Protein AF-A0AB39LN75-F1 (afdb_monomer)

Secondary structure (DSSP, 8-state):
----GGGHHHHHHHTT--SSSGGGGBTTTB-SHHHHHHHHHHHHHHHHHHHT-TT--HHHHTT-TTHHHHHHHHHHHHHHHHHHHHHHHHHHHHHHT-

Sequence (98 aa):
MFENLDHVFHTLFDDFCDADEPERYLGVSLRS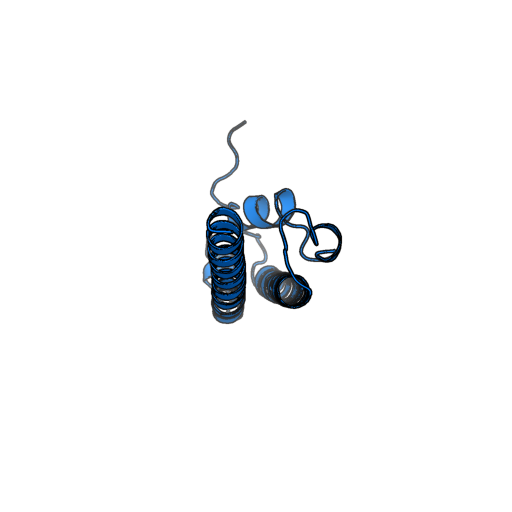EQEVALMRELGAALNAAAAEAPNDTDAEYLRAPSWPMVVAVAGRLAQVMVANDLRELVALRSNDDT

Solvent-accessible surface area (backbone atoms only — not comparable to full-atom values): 5440 Å² total; per-residue (Å²): 134,80,81,65,79,55,33,52,64,56,54,59,41,64,76,73,47,55,29,90,56,32,68,80,32,56,81,74,85,30,87,44,73,66,47,32,53,35,39,34,51,30,34,53,30,46,55,54,12,49,76,59,14,92,82,62,33,46,76,37,33,74,65,16,90,44,31,67,53,30,53,52,37,48,53,51,38,52,52,52,53,54,53,52,52,53,52,49,55,52,52,53,57,60,60,74,77,110

Nearest PDB structures (foldseek):
  4llc-assembly2_B  TM=6.230E-01  e=1.322E+00  Pseudomonas aeruginosa PAO1
  7u2b-assembly1_B  TM=5.607E-01  e=3.332E+00  Homo sapiens

Structure (mmCIF, N/CA/C/O backbone):
data_AF-A0AB39LN75-F1
#
_entry.id   AF-A0AB39LN75-F1
#
loop_
_atom_site.group_PDB
_atom_site.id
_atom_site.type_symbol
_atom_site.label_atom_id
_atom_site.label_alt_id
_atom_site.label_comp_id
_atom_site.label_asym_id
_atom_site.label_entity_id
_atom_site.label_seq_id
_atom_site.pdbx_PDB_ins_code
_atom_site.Cartn_x
_atom_site.Cartn_y
_atom_site.Cartn_z
_atom_site.occupancy
_atom_site.B_iso_or_equiv
_atom_site.auth_seq_id
_atom_site.auth_comp_id
_atom_site.auth_asym_id
_atom_site.auth_atom_id
_atom_site.pdbx_PDB_model_num
ATOM 1 N N . MET A 1 1 ? -1.512 20.563 -18.344 1.00 49.38 1 MET A N 1
ATOM 2 C CA . MET A 1 1 ? -0.489 19.505 -18.294 1.00 49.38 1 MET A CA 1
ATOM 3 C C . MET A 1 1 ? -1.225 18.277 -17.807 1.00 49.38 1 MET A C 1
ATOM 5 O O . MET A 1 1 ? -1.813 18.361 -16.741 1.00 49.38 1 MET A O 1
ATOM 9 N N . PHE A 1 2 ? -1.373 17.255 -18.646 1.00 52.03 2 PHE A N 1
ATOM 10 C CA . PHE A 1 2 ? -1.974 15.992 -18.213 1.00 52.03 2 PHE A CA 1
ATOM 11 C C . PHE A 1 2 ? -0.867 15.178 -17.546 1.00 52.03 2 PHE A C 1
ATOM 13 O O . PHE A 1 2 ? 0.253 15.176 -18.060 1.00 52.03 2 PHE A O 1
ATOM 20 N N . GLU A 1 3 ? -1.157 14.562 -16.404 1.00 54.03 3 GLU A N 1
ATOM 21 C CA . GLU A 1 3 ? -0.250 13.593 -15.789 1.00 54.03 3 GLU A CA 1
ATOM 22 C C . GLU A 1 3 ? -0.010 12.454 -16.779 1.00 54.03 3 GLU A C 1
ATOM 24 O O . GLU A 1 3 ? -0.928 12.014 -17.481 1.00 54.03 3 GLU A O 1
ATOM 29 N N . ASN A 1 4 ? 1.250 12.040 -16.904 1.00 59.84 4 ASN A N 1
ATOM 30 C CA . ASN A 1 4 ? 1.591 10.912 -17.748 1.00 59.84 4 ASN A CA 1
ATOM 31 C C . ASN A 1 4 ? 1.055 9.639 -17.077 1.00 59.84 4 ASN A C 1
ATOM 33 O O . ASN A 1 4 ? 1.553 9.234 -16.032 1.00 59.84 4 A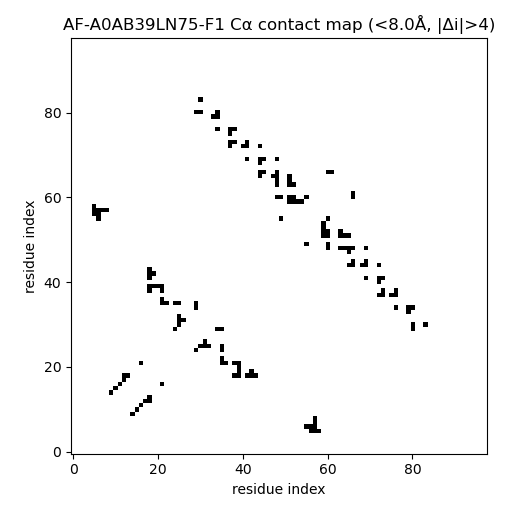SN A O 1
ATOM 37 N N . LEU A 1 5 ? 0.045 9.024 -17.695 1.00 62.06 5 LEU A N 1
ATOM 38 C CA . LEU A 1 5 ? -0.601 7.797 -17.219 1.00 62.06 5 LEU A CA 1
ATOM 39 C C . LEU A 1 5 ? 0.311 6.559 -17.284 1.00 62.06 5 LEU A C 1
ATOM 41 O O . LEU A 1 5 ? -0.125 5.484 -16.894 1.00 62.06 5 LEU A O 1
ATOM 45 N N . ASP A 1 6 ? 1.543 6.700 -17.778 1.00 63.81 6 ASP A N 1
ATOM 46 C CA . ASP A 1 6 ? 2.558 5.645 -17.734 1.00 63.81 6 ASP A CA 1
ATOM 47 C C . ASP A 1 6 ? 3.289 5.560 -16.376 1.00 63.81 6 ASP A C 1
ATOM 49 O O . ASP A 1 6 ? 4.105 4.655 -16.200 1.00 63.81 6 ASP A O 1
ATOM 53 N N . HIS A 1 7 ? 3.025 6.490 -15.445 1.00 63.78 7 HIS A N 1
ATOM 54 C CA . HIS A 1 7 ? 3.656 6.569 -14.116 1.00 63.78 7 HIS A CA 1
ATOM 55 C C . HIS A 1 7 ? 2.624 6.686 -12.982 1.00 63.78 7 HIS A C 1
ATOM 57 O O . HIS A 1 7 ? 2.868 7.340 -11.964 1.00 63.78 7 HIS A O 1
ATOM 63 N N . VAL A 1 8 ? 1.442 6.088 -13.152 1.00 69.25 8 VAL A N 1
ATOM 64 C CA . VAL A 1 8 ? 0.346 6.201 -12.177 1.00 69.25 8 VAL A CA 1
ATOM 65 C C . VAL A 1 8 ? 0.765 5.659 -10.816 1.00 69.25 8 VAL A C 1
ATOM 67 O O . VAL A 1 8 ? 0.352 6.207 -9.794 1.00 69.25 8 VAL A O 1
ATOM 70 N N . PHE A 1 9 ? 1.603 4.619 -10.773 1.00 65.00 9 PHE A N 1
ATOM 71 C CA . PHE A 1 9 ? 2.095 4.104 -9.498 1.00 65.00 9 PHE A CA 1
ATOM 72 C C . PHE A 1 9 ? 2.969 5.121 -8.770 1.00 65.00 9 PHE A C 1
ATOM 74 O O . PHE A 1 9 ? 2.813 5.293 -7.564 1.00 65.00 9 PHE A O 1
ATOM 81 N N . HIS A 1 10 ? 3.831 5.838 -9.485 1.00 64.19 10 HIS A N 1
ATOM 82 C CA . HIS A 1 10 ? 4.680 6.843 -8.861 1.00 64.19 10 HIS A CA 1
ATOM 83 C C . HIS A 1 10 ? 3.862 8.014 -8.316 1.00 64.19 10 HIS A C 1
ATOM 85 O O . HIS A 1 10 ? 3.999 8.345 -7.146 1.00 64.19 10 HIS A O 1
ATOM 91 N N . THR A 1 11 ? 2.920 8.552 -9.093 1.00 60.41 11 THR A N 1
ATOM 92 C CA . THR A 1 11 ? 2.041 9.637 -8.626 1.00 60.41 11 THR A CA 1
ATOM 93 C C . THR A 1 11 ? 1.168 9.208 -7.442 1.00 60.41 11 THR A C 1
ATOM 95 O O . THR A 1 11 ? 1.049 9.933 -6.461 1.00 60.41 11 THR A O 1
ATOM 98 N N . LEU A 1 12 ? 0.559 8.017 -7.479 1.00 63.22 12 LEU A N 1
ATOM 99 C CA . LEU A 1 12 ? -0.327 7.581 -6.394 1.00 63.22 12 LEU A CA 1
ATOM 100 C C . LEU A 1 12 ? 0.410 7.295 -5.085 1.00 63.22 12 LEU A C 1
ATOM 102 O O . LEU A 1 12 ? -0.169 7.510 -4.023 1.00 63.22 12 LEU A O 1
ATOM 106 N N . PHE A 1 13 ? 1.638 6.783 -5.142 1.00 63.31 13 PHE A N 1
ATOM 107 C CA . PHE A 1 13 ? 2.368 6.423 -3.931 1.00 63.31 13 PHE A CA 1
ATOM 108 C C . PHE A 1 13 ? 3.237 7.567 -3.406 1.00 63.31 13 PHE A C 1
ATOM 110 O O . PHE A 1 13 ? 3.232 7.777 -2.202 1.00 63.31 13 PHE A O 1
ATOM 117 N N . ASP A 1 14 ? 3.883 8.359 -4.263 1.00 64.75 14 ASP A N 1
ATOM 118 C CA . ASP A 1 14 ? 4.737 9.473 -3.825 1.00 64.75 14 ASP A CA 1
ATOM 119 C C . ASP A 1 14 ? 3.905 10.672 -3.321 1.00 64.75 14 ASP A C 1
ATOM 121 O O . ASP A 1 14 ? 4.188 11.236 -2.264 1.00 64.75 14 ASP A O 1
ATOM 125 N N . ASP A 1 15 ? 2.801 11.019 -3.999 1.00 61.84 15 ASP A N 1
ATOM 126 C CA . ASP A 1 15 ? 2.034 12.228 -3.648 1.00 61.84 15 ASP A CA 1
ATOM 127 C C . ASP A 1 15 ? 1.024 12.021 -2.505 1.00 61.84 15 ASP A C 1
ATOM 129 O O . ASP A 1 15 ? 0.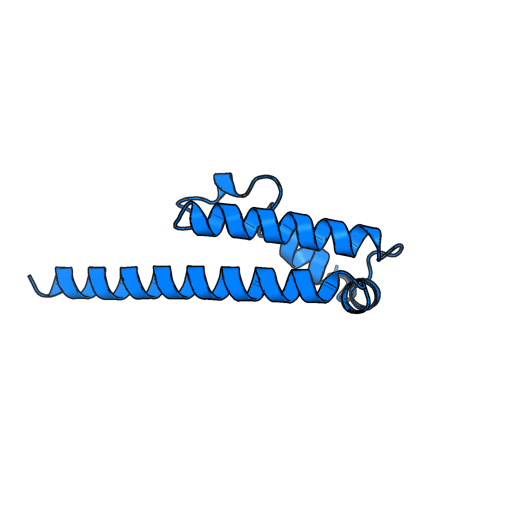644 12.983 -1.830 1.00 61.84 15 ASP A O 1
ATOM 133 N N . PHE A 1 16 ? 0.554 10.788 -2.271 1.00 56.66 16 PHE A N 1
ATOM 134 C CA . PHE A 1 16 ? -0.524 10.533 -1.301 1.00 56.66 16 PHE A CA 1
ATOM 135 C C . PHE A 1 16 ? -0.070 9.865 -0.004 1.00 56.66 16 PHE A C 1
ATOM 137 O O . PHE A 1 16 ? -0.755 10.022 1.012 1.00 56.66 16 PHE A O 1
ATOM 144 N N . CYS A 1 17 ? 1.042 9.129 -0.001 1.00 62.16 17 CYS A N 1
ATOM 145 C CA . CYS A 1 17 ? 1.541 8.431 1.182 1.00 62.16 17 CYS A CA 1
ATOM 146 C C . CYS A 1 17 ? 3.061 8.289 1.116 1.00 62.16 17 CYS A C 1
ATOM 148 O O . CYS A 1 17 ? 3.556 7.326 0.541 1.00 62.16 17 CYS A O 1
ATOM 150 N N . ASP A 1 18 ? 3.788 9.184 1.790 1.00 74.19 18 ASP A N 1
ATOM 151 C CA . ASP A 1 18 ? 5.215 8.988 2.049 1.00 74.19 18 ASP A CA 1
ATOM 152 C C . ASP A 1 18 ? 5.395 7.706 2.884 1.00 74.19 18 ASP A C 1
ATOM 154 O O . ASP A 1 18 ? 5.188 7.674 4.103 1.00 74.19 18 ASP A O 1
ATOM 158 N N . ALA A 1 19 ? 5.707 6.615 2.184 1.00 75.50 19 ALA A N 1
ATOM 159 C CA . ALA A 1 19 ? 5.870 5.290 2.760 1.00 75.50 19 ALA A CA 1
ATOM 160 C C . ALA A 1 19 ? 7.218 5.126 3.486 1.00 75.50 19 ALA A C 1
ATOM 162 O O . ALA A 1 19 ? 7.402 4.124 4.187 1.00 75.50 19 ALA A O 1
ATOM 163 N N . ASP A 1 20 ? 8.125 6.105 3.368 1.00 78.06 20 ASP A N 1
ATOM 164 C CA . ASP A 1 20 ? 9.369 6.172 4.134 1.00 78.06 2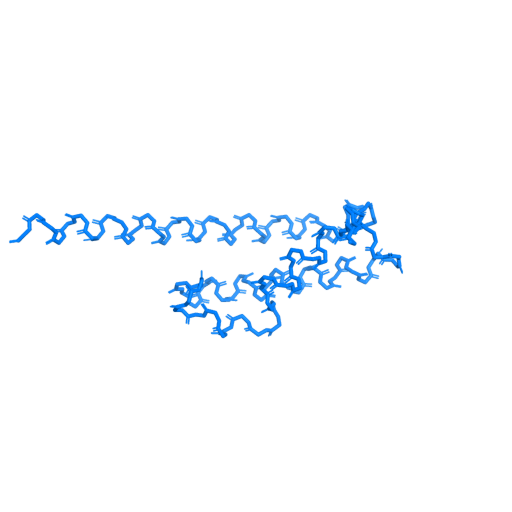0 ASP A CA 1
ATOM 165 C C . ASP A 1 20 ? 9.133 6.786 5.528 1.00 78.06 20 ASP A C 1
ATOM 167 O O . ASP A 1 20 ? 9.781 6.377 6.497 1.00 78.06 20 ASP A O 1
ATOM 171 N N . GLU A 1 21 ? 8.146 7.681 5.671 1.00 87.25 21 GLU A N 1
ATOM 172 C CA . GLU A 1 21 ? 7.723 8.277 6.952 1.00 87.25 21 GLU A CA 1
ATOM 173 C C . GLU A 1 21 ? 6.235 8.017 7.322 1.00 87.25 21 GLU A C 1
ATOM 175 O O . GLU A 1 21 ? 5.494 8.958 7.649 1.00 87.25 21 GLU A O 1
ATOM 180 N N . PRO A 1 22 ? 5.760 6.752 7.358 1.00 89.38 22 PRO A N 1
ATOM 181 C CA . PRO A 1 22 ? 4.341 6.432 7.530 1.00 89.38 22 PRO A CA 1
ATOM 182 C C . PRO A 1 22 ? 3.766 6.854 8.893 1.00 89.38 22 PRO A C 1
ATOM 184 O O . PRO A 1 22 ? 2.561 7.074 9.018 1.00 89.38 22 PRO A O 1
ATOM 187 N N . GLU A 1 23 ? 4.598 7.023 9.925 1.00 92.38 23 GLU A N 1
ATOM 188 C CA . GLU A 1 23 ? 4.188 7.509 11.249 1.00 92.38 23 GLU A CA 1
ATOM 189 C C . GLU A 1 23 ? 3.500 8.871 11.207 1.00 92.38 23 GLU A C 1
ATOM 191 O O . GLU A 1 23 ? 2.624 9.140 12.029 1.00 92.38 23 GLU A O 1
ATOM 196 N N . ARG A 1 24 ? 3.874 9.736 10.255 1.00 90.88 24 ARG A N 1
ATOM 197 C CA . ARG A 1 24 ? 3.282 11.076 10.112 1.00 90.88 24 ARG A CA 1
ATOM 198 C C . ARG A 1 24 ? 1.787 11.031 9.816 1.00 90.88 24 ARG A C 1
ATOM 200 O O . ARG A 1 24 ? 1.082 12.008 10.063 1.00 90.88 24 ARG A O 1
ATOM 207 N N . TYR A 1 25 ? 1.317 9.902 9.302 1.00 88.94 25 TYR A N 1
ATOM 208 C CA . TYR A 1 25 ? -0.066 9.684 8.920 1.00 88.94 25 TYR A CA 1
ATOM 209 C C . TYR A 1 25 ? -0.890 8.987 10.010 1.00 88.94 25 TYR A C 1
ATOM 21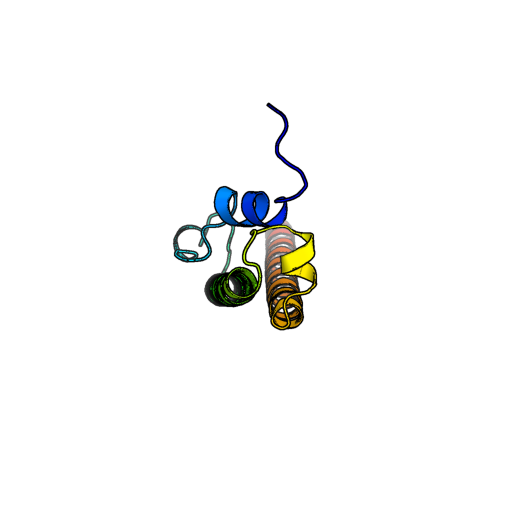1 O O . TYR A 1 25 ? -2.107 8.848 9.852 1.00 88.94 25 TYR A O 1
ATOM 219 N N . LEU A 1 26 ? -0.274 8.582 11.131 1.00 93.12 26 LEU A N 1
ATOM 220 C CA . LEU A 1 26 ? -0.984 8.000 12.268 1.00 93.12 26 LEU A CA 1
ATOM 221 C C . LEU A 1 26 ? -1.906 9.040 12.925 1.00 93.12 26 LEU A C 1
ATOM 223 O O . LEU A 1 26 ? -1.485 10.127 13.313 1.00 93.12 26 LEU A O 1
ATOM 227 N N . GLY A 1 27 ? -3.185 8.695 13.051 1.00 89.62 27 GLY A N 1
ATOM 228 C CA . GLY A 1 27 ? -4.252 9.592 13.490 1.00 89.62 27 GLY A CA 1
ATOM 229 C C . GLY A 1 27 ? -4.806 10.507 12.389 1.00 89.62 27 GLY A C 1
ATOM 230 O O . GLY A 1 27 ? -5.749 11.247 12.662 1.00 89.62 27 GLY A O 1
ATOM 231 N N . VAL A 1 28 ? -4.259 10.457 11.166 1.00 88.50 28 VAL A N 1
ATOM 232 C CA . VAL A 1 28 ? -4.730 11.237 10.007 1.00 88.50 28 VAL A CA 1
ATOM 233 C C . VAL A 1 28 ? -5.400 10.321 8.985 1.00 88.50 28 VAL A C 1
ATOM 235 O O . VAL A 1 28 ? -6.615 10.382 8.814 1.00 88.50 28 VAL A O 1
ATOM 238 N N . SER A 1 29 ? -4.619 9.461 8.327 1.00 86.25 29 SER A N 1
ATOM 239 C CA . SER A 1 29 ? -5.105 8.462 7.362 1.00 86.25 29 SER A CA 1
ATOM 240 C C . SER A 1 29 ? -4.822 7.024 7.800 1.00 86.25 29 SER A C 1
ATOM 242 O O . SER A 1 29 ? -5.488 6.112 7.318 1.00 86.25 29 SER A O 1
ATOM 244 N N . LEU A 1 30 ? -3.895 6.820 8.743 1.00 92.44 30 LEU A N 1
ATOM 245 C CA . LEU A 1 30 ? -3.634 5.538 9.395 1.00 92.44 30 LEU A CA 1
ATOM 246 C C . LEU A 1 30 ? -4.176 5.572 10.825 1.00 92.44 30 LEU A C 1
ATOM 248 O O . LEU A 1 30 ? -4.008 6.549 11.550 1.00 92.44 30 LEU A O 1
ATOM 252 N N . ARG A 1 31 ? -4.819 4.497 11.265 1.00 93.94 31 ARG A N 1
ATOM 253 C CA . ARG A 1 31 ? -5.500 4.390 12.559 1.00 93.94 31 ARG A CA 1
ATOM 254 C C . ARG A 1 31 ? -4.679 3.665 13.620 1.00 93.94 31 ARG A C 1
ATOM 256 O O . ARG A 1 31 ? -4.944 3.824 14.809 1.00 93.94 31 ARG A O 1
ATOM 263 N N . SER A 1 32 ? -3.720 2.831 13.223 1.00 96.25 32 SER A N 1
ATOM 264 C CA . SER A 1 32 ? -2.994 1.972 14.163 1.00 96.25 32 SER A CA 1
ATOM 265 C C . SER A 1 32 ? -1.529 1.769 13.792 1.00 96.25 32 SER A C 1
ATOM 267 O O . SER A 1 32 ? -1.157 1.821 12.624 1.00 96.25 32 SER A O 1
ATOM 269 N N . GLU A 1 33 ? -0.713 1.430 14.791 1.00 97.19 33 GLU A N 1
ATOM 270 C CA . GLU A 1 33 ? 0.693 1.031 14.610 1.00 97.19 33 GLU A CA 1
ATOM 271 C C . GLU A 1 33 ? 0.856 -0.137 13.623 1.00 97.19 33 GLU A C 1
ATOM 273 O O . GLU A 1 33 ? 1.857 -0.247 12.919 1.00 97.19 33 GLU A O 1
ATOM 278 N N . GLN A 1 34 ? -0.148 -1.017 13.536 1.00 97.38 34 GLN A N 1
ATOM 279 C CA . GLN A 1 34 ? -0.145 -2.109 12.567 1.00 97.38 34 GLN A CA 1
ATOM 280 C C . GLN A 1 34 ? -0.256 -1.594 11.126 1.00 97.38 34 GLN A C 1
ATOM 282 O O . GLN A 1 34 ? 0.417 -2.119 10.241 1.00 97.38 34 GLN A O 1
ATOM 287 N N . GLU A 1 35 ? -1.091 -0.584 10.885 1.00 95.75 35 GLU A N 1
ATOM 288 C CA . GLU A 1 35 ? -1.207 0.048 9.568 1.00 95.75 35 GLU A CA 1
ATOM 289 C C . GLU A 1 35 ? 0.071 0.806 9.204 1.00 95.75 35 GLU A C 1
ATOM 291 O O . GLU A 1 35 ? 0.527 0.695 8.071 1.00 95.75 35 GLU A O 1
ATOM 296 N N . VAL A 1 36 ? 0.706 1.481 10.169 1.00 95.31 36 VAL A N 1
ATOM 297 C CA . VAL A 1 36 ? 2.020 2.125 9.984 1.00 95.31 36 VAL A CA 1
ATOM 298 C C . VAL A 1 36 ? 3.079 1.102 9.567 1.00 95.31 36 VAL A C 1
ATOM 300 O O . VAL A 1 36 ? 3.795 1.310 8.588 1.00 95.31 36 VAL A O 1
ATOM 303 N N . ALA A 1 37 ? 3.160 -0.032 10.268 1.00 95.94 37 ALA A N 1
ATOM 304 C CA . ALA A 1 37 ? 4.117 -1.086 9.942 1.00 95.94 37 ALA A CA 1
ATOM 305 C C . ALA A 1 37 ? 3.893 -1.668 8.535 1.00 95.94 37 ALA A C 1
ATOM 307 O O . ALA A 1 37 ? 4.855 -1.881 7.800 1.00 95.94 37 ALA A O 1
ATOM 308 N N . LEU A 1 38 ? 2.633 -1.892 8.149 1.00 95.38 38 LEU A N 1
ATOM 309 C CA . LEU A 1 38 ? 2.278 -2.400 6.821 1.00 95.38 38 LEU A CA 1
ATOM 310 C C . LEU A 1 38 ? 2.511 -1.366 5.713 1.00 95.38 38 LEU A C 1
ATOM 312 O O . LEU A 1 38 ? 2.920 -1.747 4.621 1.00 95.38 38 LEU A O 1
ATOM 316 N N . MET A 1 39 ? 2.301 -0.076 5.984 1.00 93.44 39 MET A N 1
ATOM 317 C CA . MET A 1 39 ? 2.631 0.996 5.043 1.00 93.44 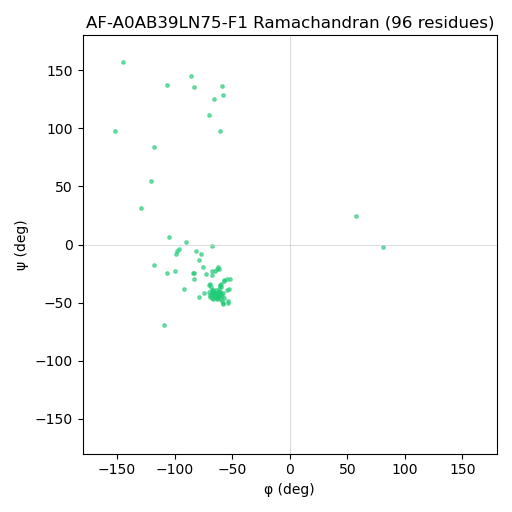39 MET A CA 1
ATOM 318 C C . MET A 1 39 ? 4.143 1.063 4.791 1.00 93.44 39 MET A C 1
ATOM 320 O O . MET A 1 39 ? 4.569 1.138 3.642 1.00 93.44 39 MET A O 1
ATOM 324 N N . ARG A 1 40 ? 4.967 0.925 5.839 1.00 93.69 40 ARG A N 1
ATOM 325 C CA . ARG A 1 40 ? 6.428 0.830 5.677 1.00 93.69 40 ARG A CA 1
ATOM 326 C C . ARG A 1 40 ? 6.841 -0.387 4.854 1.00 93.69 40 ARG A C 1
ATOM 328 O O . ARG A 1 40 ? 7.719 -0.301 4.000 1.00 93.69 40 ARG A O 1
ATOM 335 N N . GLU A 1 41 ? 6.229 -1.537 5.131 1.00 94.62 41 GLU A N 1
ATOM 336 C CA . GLU A 1 41 ? 6.482 -2.767 4.377 1.00 94.62 41 GLU A CA 1
ATOM 337 C C . GLU A 1 41 ? 6.109 -2.588 2.897 1.00 94.62 41 GLU A C 1
ATOM 339 O O . GLU A 1 41 ? 6.836 -3.052 2.017 1.00 94.62 41 GLU A O 1
ATOM 344 N N . LEU A 1 42 ? 5.022 -1.860 2.618 1.00 92.75 42 LEU A N 1
ATOM 345 C CA . LEU A 1 42 ? 4.601 -1.537 1.259 1.00 92.75 42 LEU A CA 1
ATOM 346 C C . LEU A 1 42 ? 5.626 -0.637 0.558 1.00 92.75 42 LEU A C 1
ATOM 348 O O . LEU A 1 42 ? 6.009 -0.945 -0.568 1.00 92.75 42 LEU A O 1
ATOM 352 N N . GLY A 1 43 ? 6.123 0.405 1.232 1.00 90.38 43 GLY A N 1
ATOM 353 C CA . GLY A 1 43 ? 7.194 1.265 0.716 1.00 90.38 43 GLY A CA 1
ATOM 354 C C . GLY A 1 43 ? 8.459 0.480 0.367 1.00 90.38 43 GLY A C 1
ATOM 355 O O . GLY A 1 43 ? 8.994 0.599 -0.733 1.00 90.38 43 GLY A O 1
ATOM 356 N N . ALA A 1 44 ? 8.890 -0.424 1.251 1.00 92.31 44 ALA A N 1
ATOM 357 C CA . ALA A 1 44 ? 10.040 -1.288 0.987 1.00 92.31 44 ALA A CA 1
ATOM 358 C C . ALA A 1 44 ? 9.825 -2.212 -0.228 1.00 92.31 44 ALA A C 1
ATOM 360 O O . ALA A 1 44 ? 10.742 -2.401 -1.031 1.00 92.31 44 ALA A O 1
ATOM 361 N N . ALA A 1 45 ? 8.624 -2.778 -0.384 1.00 92.75 45 ALA A N 1
ATOM 362 C CA . ALA A 1 45 ? 8.288 -3.615 -1.534 1.00 92.75 45 ALA A CA 1
ATOM 363 C C . ALA A 1 45 ? 8.264 -2.813 -2.847 1.00 92.75 45 ALA A C 1
ATOM 365 O O . ALA A 1 45 ? 8.746 -3.300 -3.869 1.00 92.75 45 ALA A O 1
ATOM 366 N N . LEU A 1 46 ? 7.746 -1.582 -2.817 1.00 89.06 46 LEU A N 1
ATOM 367 C CA . LEU A 1 46 ? 7.742 -0.676 -3.967 1.00 89.06 46 LEU A CA 1
ATOM 368 C C . LEU A 1 46 ? 9.163 -0.273 -4.371 1.00 89.06 46 LEU A C 1
ATOM 370 O O . LEU A 1 46 ? 9.501 -0.366 -5.547 1.00 89.06 46 LEU A O 1
ATOM 374 N N . ASN A 1 47 ? 10.021 0.064 -3.406 1.00 89.38 47 ASN A N 1
ATOM 375 C CA . ASN A 1 47 ? 11.432 0.375 -3.655 1.00 89.38 47 ASN A CA 1
ATOM 376 C C . ASN A 1 47 ? 12.186 -0.807 -4.288 1.00 89.38 47 ASN A C 1
ATOM 378 O O . ASN A 1 47 ? 13.039 -0.614 -5.156 1.00 89.38 47 ASN A O 1
ATOM 382 N N . ALA A 1 48 ? 11.854 -2.043 -3.899 1.00 92.50 48 ALA A N 1
ATOM 383 C CA . ALA A 1 48 ? 12.403 -3.235 -4.541 1.00 92.50 48 ALA A CA 1
ATOM 384 C C . ALA A 1 48 ? 11.942 -3.373 -6.004 1.00 92.50 48 ALA A C 1
ATOM 386 O O . ALA A 1 48 ? 12.762 -3.678 -6.868 1.00 92.50 48 ALA A O 1
ATOM 387 N N . ALA A 1 49 ? 10.668 -3.093 -6.297 1.00 91.56 49 ALA A N 1
ATOM 388 C CA . ALA A 1 49 ? 10.144 -3.108 -7.664 1.00 91.56 49 ALA A CA 1
ATOM 389 C C . ALA A 1 49 ? 10.720 -1.979 -8.528 1.00 91.56 49 ALA A C 1
ATOM 391 O O . ALA A 1 49 ? 11.044 -2.209 -9.692 1.00 91.56 49 ALA A O 1
ATOM 392 N N . ALA A 1 50 ? 10.939 -0.798 -7.947 1.00 88.56 50 ALA A N 1
ATOM 393 C CA . ALA A 1 50 ? 11.579 0.335 -8.610 1.00 88.56 50 ALA A CA 1
ATOM 394 C C . ALA A 1 50 ? 13.014 0.002 -9.037 1.00 88.56 50 ALA A C 1
ATOM 396 O O . ALA A 1 50 ? 13.423 0.286 -10.160 1.00 88.56 50 ALA A O 1
ATOM 397 N N . ALA A 1 51 ? 13.771 -0.692 -8.180 1.00 92.31 51 ALA A N 1
ATOM 398 C CA . ALA A 1 51 ? 15.123 -1.145 -8.509 1.00 92.31 51 ALA A CA 1
ATOM 399 C C . ALA A 1 51 ? 15.169 -2.138 -9.693 1.00 92.31 51 ALA A C 1
ATOM 401 O O . ALA A 1 51 ? 16.224 -2.319 -10.305 1.00 92.31 51 ALA A O 1
ATOM 402 N N . GLU A 1 52 ? 14.040 -2.773 -10.025 1.00 93.12 52 GLU A N 1
ATOM 403 C CA . GLU A 1 52 ? 13.872 -3.708 -11.143 1.00 93.12 52 GLU A CA 1
ATOM 404 C C . GLU A 1 52 ? 13.262 -3.038 -12.398 1.00 93.12 52 GLU A C 1
ATOM 406 O O . GLU A 1 52 ? 13.198 -3.673 -13.455 1.00 93.12 52 GLU A O 1
ATOM 411 N N . ALA A 1 53 ? 12.859 -1.763 -12.309 1.00 90.81 53 ALA A N 1
ATOM 412 C CA . ALA A 1 53 ? 12.189 -0.985 -13.354 1.00 90.81 53 ALA A CA 1
ATOM 413 C C . ALA A 1 53 ? 13.044 0.232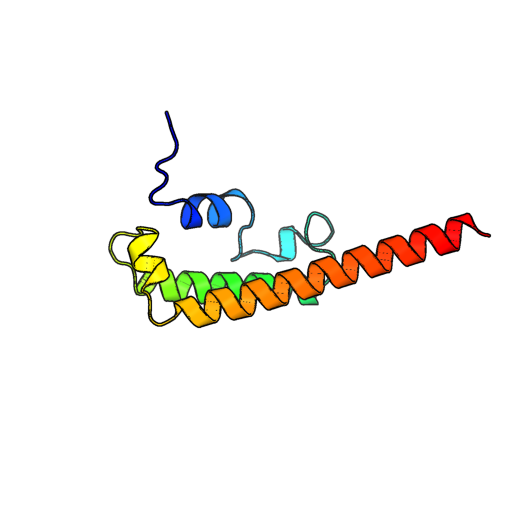 -13.783 1.00 90.81 53 ALA A C 1
ATOM 415 O O . ALA A 1 53 ? 12.853 1.344 -13.293 1.00 90.81 53 ALA A O 1
ATOM 416 N N . PRO A 1 54 ? 14.012 0.063 -14.705 1.00 88.19 54 PRO A N 1
ATOM 417 C CA . PRO A 1 54 ? 15.024 1.082 -15.000 1.00 88.19 54 PRO A CA 1
ATOM 418 C C . PRO A 1 54 ? 14.483 2.349 -15.673 1.00 88.19 54 PRO A C 1
ATOM 420 O O . PRO A 1 54 ? 15.149 3.382 -15.614 1.00 88.19 54 PRO A O 1
ATOM 423 N N . ASN A 1 55 ? 13.325 2.277 -16.336 1.00 87.12 55 ASN A N 1
ATOM 424 C CA . ASN A 1 55 ? 12.668 3.434 -16.944 1.00 87.12 55 ASN A CA 1
ATOM 425 C C . ASN A 1 55 ? 11.452 3.894 -16.139 1.00 87.12 55 ASN A C 1
ATOM 427 O O . ASN A 1 55 ? 10.727 4.769 -16.613 1.00 87.12 55 ASN A O 1
ATOM 431 N N . ASP A 1 56 ? 11.224 3.301 -14.962 1.00 81.75 56 ASP A N 1
ATOM 432 C CA . ASP A 1 56 ? 10.205 3.742 -14.013 1.00 81.75 56 ASP A CA 1
ATOM 433 C C . ASP A 1 56 ? 8.777 3.756 -14.604 1.00 81.75 56 ASP A C 1
ATOM 435 O O . ASP A 1 56 ? 7.889 4.483 -14.171 1.00 81.75 56 ASP A O 1
ATOM 439 N N . THR A 1 57 ? 8.540 2.944 -15.639 1.00 85.25 57 THR A N 1
ATOM 440 C CA . THR A 1 57 ? 7.220 2.833 -16.279 1.00 85.25 57 THR A CA 1
ATOM 441 C C . THR A 1 57 ? 6.351 1.821 -15.548 1.00 85.25 57 THR A C 1
ATOM 443 O O . THR A 1 57 ? 6.831 0.756 -15.151 1.00 85.25 57 THR A O 1
ATOM 446 N N . ASP A 1 58 ? 5.044 2.069 -15.471 1.00 84.00 58 ASP A N 1
ATOM 447 C CA . ASP A 1 58 ? 4.084 1.153 -14.846 1.00 84.00 58 ASP A CA 1
ATOM 448 C C . ASP A 1 58 ? 4.195 -0.270 -15.426 1.00 84.00 58 ASP A C 1
ATOM 450 O O . ASP A 1 58 ? 4.134 -1.270 -14.713 1.00 84.00 58 ASP A O 1
ATOM 454 N N . ALA A 1 59 ? 4.423 -0.386 -16.737 1.00 88.19 59 ALA A N 1
ATOM 455 C CA . ALA A 1 59 ? 4.574 -1.673 -17.406 1.00 88.19 59 ALA A CA 1
ATOM 456 C C . ALA A 1 59 ? 5.851 -2.434 -16.998 1.00 88.19 59 ALA A C 1
ATOM 458 O O . ALA A 1 59 ? 5.891 -3.661 -17.125 1.00 88.19 59 ALA A O 1
ATOM 459 N N . GLU A 1 60 ? 6.903 -1.742 -16.568 1.00 90.19 60 GLU A N 1
ATOM 460 C CA . GLU A 1 60 ? 8.105 -2.363 -16.009 1.00 90.19 60 GLU A CA 1
ATOM 461 C C . GLU A 1 60 ? 7.881 -2.774 -14.554 1.00 90.19 60 GLU A C 1
ATOM 463 O O . GLU A 1 60 ? 8.139 -3.934 -14.234 1.00 90.19 60 GLU A O 1
ATOM 468 N N . TYR A 1 61 ? 7.280 -1.912 -13.725 1.00 87.31 61 TYR A N 1
ATOM 469 C CA . TYR A 1 61 ? 6.876 -2.266 -12.356 1.00 87.31 61 TYR A CA 1
ATOM 470 C C . TYR A 1 61 ? 6.004 -3.521 -12.316 1.00 87.31 61 TYR A C 1
ATOM 472 O O . TYR A 1 61 ? 6.294 -4.460 -11.583 1.00 87.31 61 TYR A O 1
ATOM 480 N N . LEU A 1 62 ? 4.969 -3.593 -13.159 1.00 89.69 62 LEU A N 1
ATOM 481 C CA . LEU A 1 62 ? 4.059 -4.744 -13.219 1.00 89.69 62 LEU A CA 1
ATOM 482 C C . LEU A 1 62 ? 4.749 -6.054 -13.635 1.00 89.69 62 LEU A C 1
ATOM 484 O O . LEU A 1 62 ? 4.207 -7.137 -13.402 1.00 89.69 62 LEU A O 1
ATOM 488 N N . ARG A 1 63 ? 5.910 -5.973 -14.295 1.00 93.81 63 ARG A N 1
ATOM 489 C CA . ARG A 1 63 ? 6.716 -7.132 -14.710 1.00 93.81 63 ARG A CA 1
AT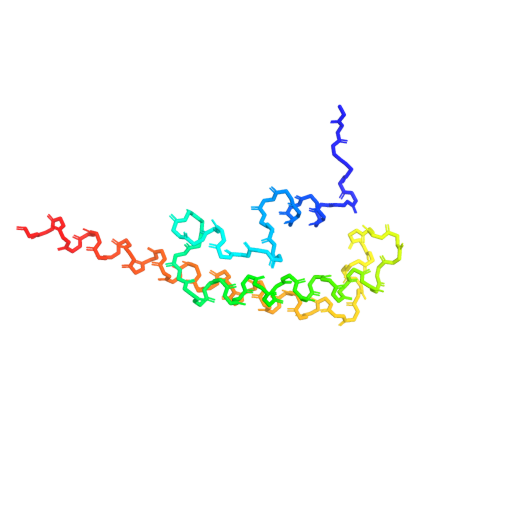OM 490 C C . ARG A 1 63 ? 7.869 -7.429 -13.753 1.00 93.81 63 ARG A C 1
ATOM 492 O O . ARG A 1 63 ? 8.514 -8.464 -13.924 1.00 93.81 63 ARG A O 1
ATOM 499 N N . ALA A 1 64 ? 8.120 -6.558 -12.779 1.00 94.56 64 ALA A N 1
ATOM 500 C CA . ALA A 1 64 ? 9.158 -6.724 -11.779 1.00 94.56 64 ALA A CA 1
ATOM 501 C C . ALA A 1 64 ? 8.938 -8.044 -11.010 1.00 94.56 64 ALA A C 1
ATOM 503 O O . ALA A 1 64 ? 7.823 -8.299 -10.536 1.00 94.56 64 ALA A O 1
ATOM 504 N N . PRO A 1 65 ? 9.955 -8.918 -10.876 1.00 97.00 65 PRO A N 1
ATOM 505 C CA . PRO A 1 65 ? 9.860 -10.136 -10.069 1.00 97.00 65 PRO A CA 1
ATOM 506 C C . PRO A 1 65 ? 9.357 -9.911 -8.637 1.00 97.00 65 PRO A C 1
ATOM 508 O O . PRO A 1 65 ? 8.723 -10.797 -8.063 1.00 97.00 65 PRO A O 1
ATOM 511 N N . SER A 1 66 ? 9.619 -8.734 -8.070 1.00 95.12 66 SER A N 1
ATOM 512 C CA . SER A 1 66 ? 9.160 -8.312 -6.743 1.00 95.12 66 SER A CA 1
ATOM 513 C C . SER A 1 66 ? 7.698 -7.837 -6.692 1.00 95.12 66 SER A C 1
ATOM 515 O O . SER A 1 66 ? 7.120 -7.777 -5.605 1.00 95.12 66 SER A O 1
ATOM 517 N N . TRP A 1 67 ? 7.044 -7.581 -7.832 1.00 95.00 67 TRP A N 1
ATOM 518 C CA . TRP A 1 67 ? 5.667 -7.070 -7.892 1.00 95.00 67 TRP A CA 1
ATOM 519 C C . TRP A 1 67 ? 4.625 -7.904 -7.120 1.00 95.00 67 TRP A C 1
ATOM 521 O O . TRP A 1 67 ? 3.773 -7.323 -6.441 1.00 95.00 67 TRP A O 1
ATOM 531 N N . PRO A 1 68 ? 4.669 -9.254 -7.118 1.00 96.56 68 PRO A N 1
ATOM 532 C CA . PRO A 1 68 ? 3.762 -10.046 -6.290 1.00 96.56 68 PRO A CA 1
ATOM 533 C C . PRO A 1 68 ? 3.835 -9.709 -4.792 1.00 96.56 68 PRO A C 1
ATOM 535 O O . PRO A 1 68 ? 2.821 -9.813 -4.103 1.00 96.56 68 PRO A O 1
ATOM 538 N N . MET A 1 69 ? 5.000 -9.282 -4.287 1.00 96.44 69 MET A N 1
ATOM 539 C CA . MET A 1 69 ? 5.150 -8.835 -2.900 1.00 96.44 69 MET A CA 1
ATOM 540 C C . MET A 1 69 ? 4.415 -7.514 -2.661 1.00 96.44 69 MET A C 1
ATOM 542 O O . MET A 1 69 ? 3.684 -7.404 -1.681 1.00 96.44 69 MET A O 1
ATOM 546 N N . VAL A 1 70 ? 4.531 -6.553 -3.586 1.00 93.31 70 VAL A N 1
ATOM 547 C CA . VAL A 1 70 ? 3.788 -5.281 -3.536 1.00 93.31 70 VAL A CA 1
ATOM 548 C C . VAL A 1 70 ? 2.290 -5.552 -3.404 1.00 93.31 70 VAL A C 1
ATOM 550 O O . VAL A 1 70 ? 1.641 -5.050 -2.487 1.00 93.31 70 VAL A O 1
ATOM 553 N N . VAL A 1 71 ? 1.747 -6.422 -4.263 1.00 94.38 71 VAL A N 1
ATOM 554 C CA . VAL A 1 71 ? 0.323 -6.793 -4.241 1.00 94.38 71 VAL A CA 1
ATOM 555 C C . VAL A 1 71 ? -0.071 -7.458 -2.920 1.00 94.38 71 VAL A C 1
ATOM 557 O O . VAL A 1 71 ? -1.127 -7.147 -2.364 1.00 94.38 71 VAL A O 1
ATOM 560 N N . ALA A 1 72 ? 0.759 -8.365 -2.399 1.00 96.88 72 ALA A N 1
ATOM 561 C CA . ALA A 1 72 ? 0.479 -9.063 -1.147 1.00 96.88 72 ALA A CA 1
ATOM 562 C C . ALA A 1 72 ? 0.426 -8.102 0.053 1.00 96.88 72 ALA A C 1
ATOM 564 O O . ALA A 1 72 ? -0.516 -8.162 0.849 1.00 96.88 72 ALA A O 1
ATOM 565 N N . VAL A 1 73 ? 1.403 -7.199 0.165 1.00 95.50 73 VAL A N 1
ATOM 566 C CA . VAL A 1 73 ? 1.475 -6.230 1.265 1.00 95.50 73 VAL A CA 1
ATOM 567 C C . VAL A 1 73 ? 0.356 -5.196 1.152 1.00 95.50 73 VAL A C 1
ATOM 569 O O . VAL A 1 73 ? -0.349 -4.964 2.135 1.00 95.50 73 VAL A O 1
ATOM 572 N N . ALA A 1 74 ? 0.107 -4.654 -0.045 1.00 93.31 74 ALA A N 1
ATOM 573 C CA . ALA A 1 74 ? -0.994 -3.722 -0.290 1.00 93.31 74 ALA A CA 1
ATOM 574 C C . ALA A 1 74 ? -2.356 -4.347 0.054 1.00 93.31 74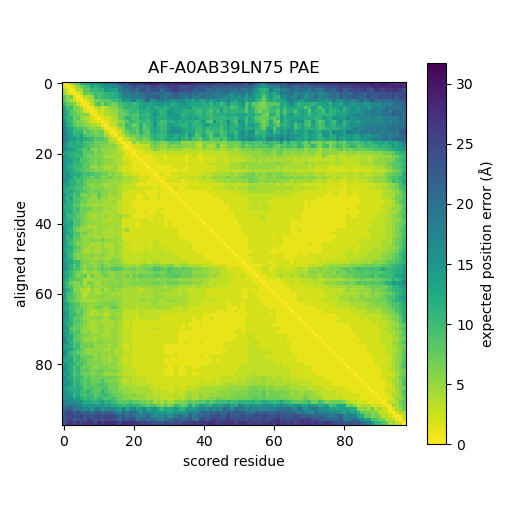 ALA A C 1
ATOM 576 O O . ALA A 1 74 ? -3.179 -3.734 0.734 1.00 93.31 74 ALA A O 1
ATOM 577 N N . GLY A 1 75 ? -2.581 -5.601 -0.353 1.00 95.00 75 GLY A N 1
ATOM 578 C CA . GLY A 1 75 ? -3.797 -6.337 -0.016 1.00 95.00 75 GLY A CA 1
ATOM 579 C C . GLY A 1 75 ? -3.976 -6.516 1.492 1.00 95.00 75 GLY A C 1
ATOM 580 O O . GLY A 1 75 ? -5.080 -6.345 2.011 1.00 95.00 75 GLY A O 1
ATOM 581 N N . ARG A 1 76 ? -2.892 -6.811 2.217 1.00 97.69 76 ARG A N 1
ATOM 582 C CA . ARG A 1 76 ? -2.917 -6.942 3.678 1.00 97.69 76 ARG A CA 1
ATOM 583 C C . ARG A 1 76 ? -3.180 -5.606 4.374 1.00 97.69 76 ARG A C 1
ATOM 585 O O . ARG A 1 76 ? -3.984 -5.570 5.303 1.00 97.69 76 ARG A O 1
ATOM 592 N N . LEU A 1 77 ? -2.541 -4.527 3.926 1.00 95.38 77 LEU A N 1
ATOM 593 C CA . LEU A 1 77 ? -2.777 -3.178 4.439 1.00 95.38 77 LEU A CA 1
ATOM 594 C C . LEU A 1 77 ? -4.249 -2.783 4.271 1.00 95.38 77 LEU A C 1
ATOM 596 O O . LEU A 1 77 ? -4.901 -2.437 5.255 1.00 95.38 77 LEU A O 1
ATOM 600 N N . ALA A 1 78 ? -4.804 -2.948 3.067 1.00 94.94 78 ALA A N 1
ATOM 601 C CA . ALA A 1 78 ? -6.205 -2.643 2.784 1.00 94.94 78 ALA A CA 1
ATOM 602 C C . ALA A 1 78 ? -7.170 -3.436 3.682 1.00 94.94 78 ALA A C 1
ATOM 604 O O . ALA A 1 78 ? -8.135 -2.881 4.206 1.00 94.94 78 ALA A O 1
ATOM 605 N N . GLN A 1 79 ? -6.899 -4.726 3.911 1.00 97.25 79 GLN A N 1
ATOM 606 C CA . GLN A 1 79 ? -7.701 -5.550 4.821 1.00 97.25 79 GLN A CA 1
ATOM 607 C C . GLN A 1 79 ? -7.689 -5.014 6.258 1.00 97.25 79 GLN A C 1
ATOM 609 O O . GLN A 1 79 ? -8.741 -4.978 6.898 1.00 97.25 79 GLN A O 1
ATOM 614 N N . VAL A 1 80 ? -6.524 -4.603 6.769 1.00 97.75 80 VAL A N 1
ATOM 615 C CA . VAL A 1 80 ? -6.396 -4.060 8.131 1.00 97.75 80 VAL A CA 1
ATOM 616 C C . VAL A 1 80 ? -7.115 -2.720 8.257 1.00 97.75 80 VAL A C 1
ATOM 618 O O . VAL A 1 80 ? -7.888 -2.557 9.201 1.00 97.75 80 VAL A O 1
ATOM 621 N N . MET A 1 81 ? -6.930 -1.812 7.296 1.00 95.44 81 MET A N 1
ATOM 622 C CA . MET A 1 81 ? -7.601 -0.507 7.288 1.00 95.44 81 MET A CA 1
ATOM 623 C C . MET A 1 81 ? -9.124 -0.670 7.299 1.00 95.44 81 MET A C 1
ATOM 625 O O . MET A 1 81 ? -9.799 -0.167 8.194 1.00 95.44 81 MET A O 1
ATOM 629 N N . VAL A 1 82 ? -9.669 -1.486 6.387 1.00 96.44 82 VAL A N 1
ATOM 630 C CA . VAL A 1 82 ? -11.115 -1.762 6.328 1.00 96.44 82 VAL A CA 1
ATOM 631 C C . VAL A 1 82 ? -11.616 -2.395 7.628 1.00 96.44 82 VAL A C 1
ATOM 633 O O . VAL A 1 82 ? -12.672 -2.020 8.135 1.00 96.44 82 VAL A O 1
ATOM 636 N N . ALA A 1 83 ? -10.877 -3.348 8.201 1.00 97.50 83 ALA A N 1
ATOM 637 C CA . ALA A 1 83 ? -11.271 -3.978 9.458 1.00 97.50 83 ALA A CA 1
ATOM 638 C C . ALA A 1 83 ? -11.292 -2.982 10.630 1.00 97.50 83 ALA A C 1
ATOM 640 O O . ALA A 1 83 ? -12.186 -3.052 11.478 1.00 97.50 83 ALA A O 1
ATOM 641 N N . ASN A 1 84 ? -10.330 -2.060 10.683 1.00 96.44 84 ASN A N 1
ATOM 642 C CA . ASN A 1 84 ? -10.265 -1.028 11.711 1.00 96.44 84 ASN A CA 1
ATOM 643 C C . ASN A 1 84 ? -11.378 0.016 11.543 1.00 96.44 84 ASN A C 1
ATOM 645 O O . ASN A 1 84 ? -12.019 0.366 12.534 1.00 96.44 84 ASN A O 1
ATOM 649 N N . ASP A 1 85 ? -11.683 0.429 10.313 1.00 94.19 85 ASP A N 1
ATOM 650 C CA . ASP A 1 85 ? -12.801 1.329 10.013 1.00 94.19 85 ASP A CA 1
ATOM 651 C C . ASP A 1 85 ? -14.149 0.715 10.394 1.00 94.19 85 ASP A C 1
ATOM 653 O O . ASP A 1 85 ? -14.969 1.348 11.060 1.00 94.19 85 ASP A O 1
ATOM 657 N N . LEU A 1 86 ? -14.376 -0.552 10.034 1.00 96.12 86 LEU A N 1
ATOM 658 C CA . LEU A 1 86 ? -15.596 -1.264 10.408 1.00 96.12 86 LEU A CA 1
ATOM 659 C C . LEU A 1 86 ? -15.731 -1.397 11.927 1.00 96.12 86 LEU A C 1
ATOM 661 O O . LEU A 1 86 ? -16.826 -1.211 12.459 1.00 96.12 86 LEU A O 1
ATOM 665 N N . ARG A 1 87 ? -14.635 -1.697 12.637 1.00 95.19 87 ARG A N 1
ATOM 666 C CA . ARG A 1 87 ? -14.643 -1.788 14.103 1.00 95.19 87 ARG A CA 1
ATOM 667 C C . ARG A 1 87 ? -15.043 -0.457 14.737 1.00 95.19 87 ARG A C 1
ATOM 669 O O . ARG A 1 87 ? -15.863 -0.462 15.653 1.00 95.19 87 ARG A O 1
ATOM 676 N N . GLU A 1 88 ? -14.519 0.656 14.229 1.00 92.81 88 GLU A N 1
ATOM 677 C CA . GLU A 1 88 ? -14.898 1.986 14.705 1.00 92.81 88 GLU A CA 1
ATOM 678 C C . GLU A 1 88 ? -16.379 2.275 14.448 1.00 92.81 88 GLU A C 1
ATOM 680 O O . GLU A 1 88 ? -17.095 2.705 15.346 1.00 92.81 88 GLU A O 1
ATOM 685 N N . LEU A 1 89 ? -16.869 1.995 13.238 1.00 92.88 89 LEU A N 1
ATOM 686 C CA . LEU A 1 89 ? -18.272 2.231 12.893 1.00 92.88 89 LEU A CA 1
ATOM 687 C C . LEU A 1 89 ? -19.230 1.445 13.794 1.00 92.88 89 LEU A C 1
ATOM 689 O O . LEU A 1 89 ? -20.294 1.952 14.151 1.00 92.88 89 LEU A O 1
ATOM 693 N N . VAL A 1 90 ? -18.868 0.218 14.176 1.00 95.25 90 VAL A N 1
ATOM 694 C CA . VAL A 1 90 ? -19.648 -0.567 15.144 1.00 95.25 90 VAL A CA 1
ATOM 695 C C . VAL A 1 90 ? -19.589 0.056 16.542 1.00 95.25 90 VAL A C 1
ATOM 697 O O . VAL A 1 90 ? -20.625 0.148 17.203 1.00 95.25 90 VAL A O 1
ATOM 700 N N . ALA A 1 91 ? -18.414 0.508 16.989 1.00 92.12 91 ALA A N 1
ATOM 701 C CA . ALA A 1 91 ? -18.252 1.159 18.289 1.00 92.12 91 ALA A CA 1
ATOM 702 C C . ALA A 1 91 ? -19.070 2.457 18.394 1.00 92.12 91 ALA A C 1
ATOM 704 O O . ALA A 1 91 ? -19.775 2.655 19.380 1.00 92.12 91 ALA A O 1
ATOM 705 N N . LEU A 1 92 ? -19.054 3.290 17.349 1.00 91.12 92 LEU A N 1
ATOM 706 C CA . LEU A 1 92 ? -19.847 4.520 17.278 1.00 91.12 92 LEU A CA 1
ATOM 707 C C . LEU A 1 92 ? -21.350 4.237 17.374 1.00 91.12 92 LEU A C 1
ATOM 709 O O . LEU A 1 92 ? -22.027 4.841 18.197 1.00 91.12 92 LEU A O 1
ATOM 713 N N . ARG A 1 93 ? -21.861 3.258 16.612 1.00 86.50 93 ARG A N 1
ATOM 714 C CA . ARG A 1 93 ? -23.281 2.862 16.689 1.00 86.50 93 ARG A CA 1
ATOM 715 C C . ARG A 1 93 ? -23.683 2.371 18.076 1.00 86.50 93 ARG A C 1
ATOM 717 O O . ARG A 1 93 ? -24.800 2.615 18.501 1.00 86.50 93 ARG A O 1
ATOM 724 N N . SER A 1 94 ? -22.775 1.690 18.771 1.00 84.38 94 SER A N 1
ATOM 725 C CA . SER A 1 94 ? -23.047 1.150 20.107 1.00 84.38 94 SER A CA 1
ATOM 726 C C . SER A 1 94 ? -23.108 2.245 21.178 1.00 84.38 94 SER A C 1
ATOM 728 O O . SER A 1 94 ? -23.764 2.052 22.195 1.00 84.38 94 SER A O 1
ATOM 730 N N . ASN A 1 95 ? -22.437 3.379 20.950 1.00 70.56 95 ASN A N 1
ATOM 731 C CA . ASN A 1 95 ? -22.458 4.541 21.840 1.00 70.56 95 ASN A CA 1
ATOM 732 C C . ASN A 1 95 ? -23.684 5.445 21.615 1.00 70.56 95 ASN A C 1
ATOM 734 O O . ASN A 1 95 ? -24.075 6.148 22.540 1.00 70.56 95 ASN A O 1
ATOM 738 N N . ASP A 1 96 ? -24.289 5.425 20.421 1.00 69.69 96 ASP A N 1
ATOM 739 C CA . ASP A 1 96 ? -25.532 6.162 20.124 1.00 69.69 96 ASP A CA 1
ATOM 740 C C . ASP A 1 96 ? -26.785 5.491 20.734 1.00 69.69 96 ASP A C 1
ATOM 742 O O . ASP A 1 96 ? -27.819 6.139 20.895 1.00 69.69 96 ASP A O 1
ATOM 746 N N . ASP A 1 97 ? -26.694 4.202 21.087 1.00 61.56 97 ASP A N 1
ATOM 747 C CA . ASP A 1 97 ? -27.777 3.402 21.684 1.00 61.56 97 ASP A CA 1
ATOM 748 C C . ASP A 1 97 ? -27.808 3.454 23.237 1.00 61.56 97 ASP A C 1
ATOM 750 O O . ASP A 1 97 ? -28.650 2.798 23.861 1.00 61.56 97 ASP A O 1
ATOM 754 N N . THR A 1 98 ? -26.912 4.226 23.871 1.00 52.94 98 THR A N 1
ATOM 755 C CA . THR A 1 98 ? -26.816 4.442 25.337 1.00 52.94 98 THR A CA 1
ATOM 756 C C . THR A 1 98 ? -27.060 5.887 25.737 1.00 52.94 98 THR A C 1
ATOM 758 O O . THR A 1 98 ? -27.762 6.095 26.754 1.00 52.94 98 THR A O 1
#

Radius of gyration: 16.29 Å; Cα contacts (8 Å, |Δi|>4): 83; chains: 1; bounding box: 43×30×44 Å

Organism: NCBI:txid3238623

InterPro domains:
  IPR057705 Protein of unknown function DUF7945 [NF047838] (2-81)
  IPR057705 Protein of unknown function DUF7945 [PF25656] (4-85)

Foldseek 3Di:
DDPDPQQVVVCVDVVPAPLVCNVVCDVPLNPDPVLNVLSVQLVVLQVQLCVQQVPNTPVSSCVRPSNVSNVVSVVVSVVVSVVVVVVVVVVVVVVVVD

Mean predicted aligned error: 6.51 Å

pLDDT: mean 85.4, std 13.48, range [49.38, 97.75]